Protein AF-A0A933BKJ0-F1 (afdb_monomer_lite)

Structure (mmCIF, N/CA/C/O backbone):
data_AF-A0A933BKJ0-F1
#
_entry.id   AF-A0A933BKJ0-F1
#
loop_
_atom_site.group_PDB
_atom_site.id
_atom_site.type_symbol
_atom_site.label_atom_id
_atom_site.label_alt_id
_atom_site.label_comp_id
_atom_site.label_asym_id
_atom_site.label_entity_id
_atom_site.label_seq_id
_atom_site.pdbx_PDB_ins_code
_atom_site.Cartn_x
_atom_site.Cartn_y
_atom_site.Cartn_z
_atom_site.occupancy
_atom_site.B_iso_or_equiv
_atom_site.auth_seq_id
_atom_site.auth_comp_id
_atom_site.auth_asym_id
_atom_site.auth_atom_id
_atom_site.pdbx_PDB_model_num
ATOM 1 N N . MET A 1 1 ? -38.181 7.781 -3.749 1.00 35.19 1 MET A N 1
ATOM 2 C CA . MET A 1 1 ? -38.334 6.369 -3.347 1.00 35.19 1 MET A CA 1
ATOM 3 C C . MET A 1 1 ? -37.016 5.662 -3.629 1.00 35.19 1 MET A C 1
ATOM 5 O O . MET A 1 1 ? -36.772 5.356 -4.790 1.00 35.19 1 MET A O 1
ATOM 9 N N . PRO A 1 2 ? -36.099 5.527 -2.659 1.00 40.53 2 PRO A N 1
ATOM 10 C CA . PRO A 1 2 ? -34.819 4.887 -2.924 1.00 40.53 2 PRO A CA 1
ATOM 11 C C . PRO A 1 2 ? -34.986 3.366 -2.875 1.00 40.53 2 PRO A C 1
ATOM 13 O O . PRO A 1 2 ? -35.619 2.826 -1.968 1.00 40.53 2 PRO A O 1
ATOM 16 N N . GLY A 1 3 ? -34.460 2.709 -3.906 1.00 39.09 3 GLY A N 1
ATOM 17 C CA . GLY A 1 3 ? -34.544 1.272 -4.116 1.00 39.09 3 GLY A CA 1
ATOM 18 C C . GLY A 1 3 ? -33.865 0.480 -3.003 1.00 39.09 3 GLY A C 1
ATOM 19 O O . GLY A 1 3 ? -32.760 0.790 -2.560 1.00 39.09 3 GLY A O 1
ATOM 20 N N . SER A 1 4 ? -34.557 -0.562 -2.563 1.00 38.47 4 SER A N 1
ATOM 21 C CA . SER A 1 4 ? -34.098 -1.566 -1.615 1.00 38.47 4 SER A CA 1
ATOM 22 C C . SER A 1 4 ? -32.969 -2.408 -2.220 1.00 38.47 4 SER A C 1
ATOM 24 O O . SER A 1 4 ? -33.225 -3.407 -2.888 1.00 38.47 4 SER A O 1
ATOM 26 N N . GLY A 1 5 ? -31.719 -2.013 -1.984 1.00 41.00 5 GLY A N 1
ATOM 27 C CA . GLY A 1 5 ? -30.555 -2.875 -2.193 1.00 41.00 5 GLY A CA 1
ATOM 28 C C . GLY A 1 5 ? -30.429 -3.863 -1.036 1.00 41.00 5 GLY A C 1
ATOM 29 O O . GLY A 1 5 ? -30.079 -3.493 0.085 1.00 41.00 5 GLY A O 1
ATOM 30 N N . THR A 1 6 ? -30.777 -5.122 -1.278 1.00 37.66 6 THR A N 1
ATOM 31 C CA . THR A 1 6 ? -30.563 -6.228 -0.344 1.00 37.66 6 THR A CA 1
ATOM 32 C C . THR A 1 6 ? -29.075 -6.567 -0.264 1.00 37.66 6 THR A C 1
ATOM 34 O O . THR A 1 6 ? -28.371 -6.551 -1.268 1.00 37.66 6 THR A O 1
ATOM 37 N N . PHE A 1 7 ? -28.593 -6.907 0.934 1.00 44.47 7 PHE A N 1
ATOM 38 C CA . PHE A 1 7 ? -27.343 -7.651 1.069 1.00 44.47 7 PHE A CA 1
ATOM 39 C C . PHE A 1 7 ? -27.411 -8.926 0.230 1.00 44.47 7 PHE A C 1
ATOM 41 O O . PHE A 1 7 ? -28.509 -9.476 0.098 1.00 44.47 7 PHE A O 1
ATOM 48 N N . PRO A 1 8 ? -26.266 -9.438 -0.236 1.00 44.69 8 PRO A N 1
ATOM 49 C CA . PRO A 1 8 ? -26.212 -10.797 -0.727 1.00 44.69 8 PRO A CA 1
ATOM 50 C C . PRO A 1 8 ? -26.671 -11.763 0.377 1.00 44.69 8 PRO A C 1
ATOM 52 O O . PRO A 1 8 ? -26.053 -11.846 1.439 1.00 44.69 8 PRO A O 1
ATOM 55 N N . GLU A 1 9 ? -27.787 -12.458 0.151 1.00 48.62 9 GLU A N 1
ATOM 56 C CA . GLU A 1 9 ? -28.183 -13.610 0.964 1.00 48.62 9 GLU A CA 1
ATOM 57 C C . GLU A 1 9 ? -27.183 -14.753 0.744 1.00 48.62 9 GLU A C 1
ATOM 59 O O . GLU A 1 9 ? -26.502 -14.815 -0.289 1.00 48.62 9 GLU A O 1
ATOM 64 N N . ALA A 1 10 ? -27.092 -15.667 1.716 1.00 39.44 10 ALA A N 1
ATOM 65 C CA . ALA A 1 10 ? -26.354 -16.915 1.556 1.00 39.44 10 ALA A CA 1
ATOM 66 C C . ALA A 1 10 ? -26.887 -17.650 0.309 1.00 39.44 10 ALA A C 1
ATOM 68 O O . ALA A 1 10 ? -28.024 -18.110 0.303 1.00 39.44 10 ALA A O 1
ATOM 69 N N . GLY A 1 11 ? -26.082 -17.689 -0.760 1.00 43.72 11 GLY A N 1
ATOM 70 C CA . GLY A 1 11 ? -26.501 -18.138 -2.097 1.00 43.72 11 GLY A CA 1
ATOM 71 C C . GLY A 1 11 ? -26.294 -17.113 -3.219 1.00 43.72 11 GLY A C 1
ATOM 72 O O . GLY A 1 11 ? -26.513 -17.441 -4.383 1.00 43.72 11 GLY A O 1
ATOM 73 N N . THR A 1 12 ? -25.844 -15.892 -2.910 1.00 50.69 12 THR A N 1
ATOM 74 C CA . THR A 1 12 ? -25.481 -14.917 -3.952 1.00 50.69 12 THR A CA 1
ATOM 75 C C . THR A 1 12 ? -24.294 -15.441 -4.760 1.00 50.69 12 THR A C 1
ATOM 77 O O . THR A 1 12 ? -23.308 -15.862 -4.146 1.00 50.69 12 THR A O 1
ATOM 80 N N . PRO A 1 13 ? -24.360 -15.433 -6.107 1.00 50.22 13 PRO A N 1
ATOM 81 C CA . PRO A 1 13 ? -23.267 -15.915 -6.934 1.00 50.22 13 PRO A CA 1
ATOM 82 C C . PRO A 1 13 ? -21.981 -15.186 -6.561 1.00 50.22 13 PRO A C 1
ATOM 84 O O . PRO A 1 13 ? -21.958 -13.953 -6.498 1.00 50.22 13 PRO A O 1
ATOM 87 N N . LEU A 1 14 ? -20.917 -15.954 -6.312 1.00 56.41 14 LEU A N 1
ATOM 88 C CA . LEU A 1 14 ? -19.574 -15.393 -6.252 1.00 56.41 14 LEU A CA 1
ATOM 89 C C . LEU A 1 14 ? -19.348 -14.572 -7.526 1.00 56.41 14 LEU A C 1
ATOM 91 O O . LEU A 1 14 ? -19.835 -14.965 -8.595 1.00 56.41 14 LEU A O 1
ATOM 95 N N . PRO A 1 15 ? -18.657 -13.428 -7.433 1.00 53.88 15 PRO A N 1
ATOM 96 C CA . PRO A 1 15 ? -18.401 -12.640 -8.617 1.00 53.88 15 PRO A CA 1
ATOM 97 C C . PRO A 1 15 ? -17.635 -13.493 -9.639 1.00 53.88 15 PRO A C 1
ATOM 99 O O . PRO A 1 15 ? -16.844 -14.371 -9.286 1.00 53.88 15 PRO A O 1
ATOM 102 N N . SER A 1 16 ? -17.942 -13.280 -10.920 1.00 53.38 16 SER A N 1
ATOM 103 C CA . SER A 1 16 ? -17.304 -13.990 -12.027 1.00 53.38 16 SER A CA 1
ATOM 104 C C . SER A 1 16 ? -15.777 -13.840 -11.962 1.00 53.38 16 SER A C 1
ATOM 106 O O . SER A 1 16 ? -15.304 -12.834 -11.435 1.00 53.38 16 SER A O 1
ATOM 108 N N . PRO A 1 17 ? -14.986 -14.751 -12.561 1.00 53.72 17 PRO A N 1
ATOM 109 C CA . PRO A 1 17 ? -13.516 -14.675 -12.558 1.00 53.72 17 PRO A CA 1
ATOM 110 C C . PRO A 1 17 ? -12.940 -13.318 -13.011 1.00 53.72 17 PRO A C 1
ATOM 112 O O . PRO A 1 17 ? -11.820 -12.960 -12.653 1.00 53.72 17 PRO A O 1
ATOM 115 N N . GLU A 1 18 ? -13.722 -12.559 -13.782 1.00 57.00 18 GLU A N 1
ATOM 116 C CA . GLU A 1 18 ? -13.397 -11.233 -14.315 1.00 57.00 18 GLU A CA 1
ATOM 117 C C . GLU A 1 18 ? -13.592 -10.077 -13.314 1.00 57.00 18 GLU A C 1
ATOM 119 O O . GLU A 1 18 ? -13.041 -8.998 -13.514 1.00 57.00 18 GLU A O 1
ATOM 124 N N . ARG A 1 19 ? -14.342 -10.271 -12.218 1.00 61.00 19 ARG A N 1
ATOM 125 C CA . ARG A 1 19 ? -14.619 -9.235 -11.211 1.00 61.00 19 ARG A CA 1
ATOM 126 C C . ARG A 1 19 ? -14.117 -9.694 -9.844 1.00 61.00 19 ARG A C 1
ATOM 128 O O . ARG A 1 19 ? -14.732 -10.528 -9.198 1.00 61.00 19 ARG A O 1
ATOM 135 N N . ARG A 1 20 ? -13.002 -9.131 -9.378 1.00 77.31 20 ARG A N 1
ATOM 136 C CA . ARG A 1 20 ? -12.389 -9.498 -8.082 1.00 77.31 20 ARG A CA 1
ATOM 137 C C . ARG A 1 20 ? -12.894 -8.677 -6.899 1.00 77.31 20 ARG A C 1
ATOM 139 O O . ARG A 1 20 ? -12.467 -8.909 -5.775 1.00 77.31 20 ARG A O 1
ATOM 146 N N . GLU A 1 21 ? -13.802 -7.741 -7.147 1.00 83.19 21 GLU A N 1
ATOM 147 C CA . GLU A 1 21 ? -14.261 -6.770 -6.160 1.00 83.19 21 GLU A CA 1
ATOM 148 C C . GLU A 1 21 ? -15.777 -6.871 -5.955 1.00 83.19 21 GLU A C 1
ATOM 150 O O . GLU A 1 21 ? -16.576 -6.834 -6.904 1.00 83.19 21 GLU A O 1
ATOM 155 N N . LEU A 1 22 ? -16.173 -6.977 -4.689 1.00 87.56 22 LEU A N 1
ATOM 156 C CA . LEU A 1 22 ? -17.552 -6.968 -4.233 1.00 87.56 22 LEU A CA 1
ATOM 157 C C . LEU A 1 22 ? -17.754 -5.794 -3.275 1.00 87.56 22 LEU A C 1
ATOM 159 O O . LEU A 1 22 ? -17.241 -5.787 -2.160 1.00 87.56 22 LEU A O 1
ATOM 163 N N . LEU A 1 23 ? -18.542 -4.819 -3.718 1.00 89.56 23 LEU A N 1
ATOM 164 C CA . LEU A 1 23 ? -18.951 -3.682 -2.901 1.00 89.56 23 LEU A CA 1
ATOM 165 C C . LEU A 1 23 ? -20.167 -4.106 -2.076 1.00 89.56 23 LEU A C 1
ATOM 167 O O . LEU A 1 23 ? -21.169 -4.566 -2.633 1.00 89.56 23 LEU A O 1
ATOM 171 N N . VAL A 1 24 ? -20.089 -3.966 -0.758 1.00 92.75 24 VAL A N 1
ATOM 172 C CA . VAL A 1 24 ? -21.166 -4.314 0.172 1.00 92.75 24 VAL A CA 1
ATOM 173 C C . VAL A 1 24 ? -21.488 -3.134 1.078 1.00 92.75 24 VAL A C 1
ATOM 175 O O . VAL A 1 24 ? -20.640 -2.301 1.373 1.00 92.75 24 VAL A O 1
ATOM 178 N N . ARG A 1 25 ? -22.726 -3.075 1.569 1.00 93.12 25 ARG A N 1
ATOM 179 C CA . ARG A 1 25 ? -23.146 -2.092 2.571 1.00 93.12 25 ARG A CA 1
ATOM 180 C C . ARG A 1 25 ? -23.763 -2.790 3.757 1.00 93.12 25 ARG A C 1
ATOM 182 O O . ARG A 1 25 ? -24.783 -3.455 3.606 1.00 93.12 25 ARG A O 1
ATOM 189 N N . HIS A 1 26 ? -23.206 -2.580 4.942 1.00 92.25 26 HIS A N 1
ATOM 190 C CA . HIS A 1 26 ? -23.741 -3.128 6.173 1.00 92.25 26 HIS A CA 1
ATOM 191 C C . HIS A 1 26 ? -25.095 -2.481 6.529 1.00 92.25 26 HIS A C 1
ATOM 193 O O . HIS A 1 26 ? -25.119 -1.348 6.990 1.00 92.25 26 HIS A O 1
ATOM 199 N N . LYS A 1 27 ? -26.235 -3.165 6.330 1.00 91.88 27 LYS A N 1
ATOM 200 C CA . LYS A 1 27 ? -27.588 -2.596 6.520 1.00 91.88 27 LYS A CA 1
ATOM 201 C C . LYS A 1 27 ? -27.808 -1.938 7.880 1.00 91.88 27 LYS A C 1
ATOM 203 O O . LYS A 1 27 ? -28.440 -0.892 7.909 1.00 91.88 27 LYS A O 1
ATOM 208 N N . SER A 1 28 ? -27.356 -2.533 8.988 1.00 94.00 28 SER A N 1
ATOM 209 C CA . SER A 1 28 ? -27.681 -1.991 10.317 1.00 94.00 28 SER A CA 1
ATOM 210 C C . SER A 1 28 ? -26.850 -0.760 10.683 1.00 94.0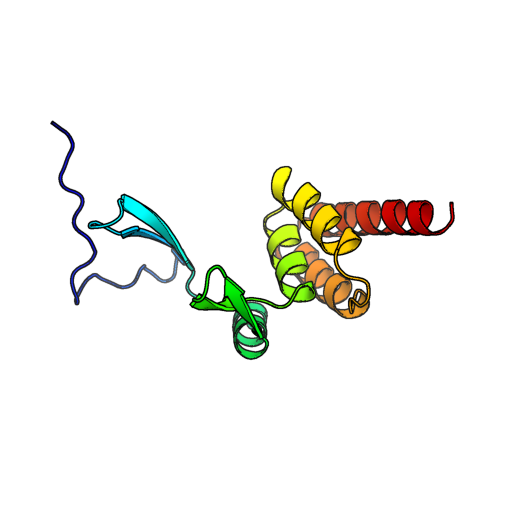0 28 SER A C 1
ATOM 212 O O . SER A 1 28 ? -27.380 0.135 11.331 1.00 94.00 28 SER A O 1
ATOM 214 N N . SER A 1 29 ? -25.584 -0.675 10.251 1.00 93.69 29 SER A N 1
ATOM 215 C CA . SER A 1 29 ? -24.740 0.509 10.500 1.00 93.69 29 SER A CA 1
ATOM 216 C C . SER A 1 29 ? -24.698 1.507 9.340 1.00 93.69 29 SER A C 1
ATOM 218 O O . SER A 1 29 ? -24.224 2.623 9.518 1.00 93.69 29 SER A O 1
ATOM 220 N N . GLY A 1 30 ? -25.146 1.117 8.147 1.00 94.06 30 GLY A N 1
ATOM 221 C CA . GLY A 1 30 ? -25.037 1.901 6.917 1.00 94.06 30 GLY A CA 1
ATOM 222 C C . GLY A 1 30 ? -23.622 2.007 6.333 1.00 94.06 30 GLY A C 1
ATOM 223 O O . GLY A 1 30 ? -23.444 2.748 5.372 1.00 94.06 30 GLY A O 1
ATOM 224 N N . ILE A 1 31 ? -22.631 1.299 6.890 1.00 93.06 31 ILE A N 1
ATOM 225 C CA . ILE A 1 31 ? -21.218 1.393 6.484 1.00 93.06 31 ILE A CA 1
ATOM 226 C C . ILE A 1 31 ? -20.983 0.636 5.174 1.00 93.06 31 ILE A C 1
ATOM 228 O O . ILE A 1 31 ? -21.343 -0.537 5.071 1.00 93.06 31 ILE A O 1
ATOM 232 N N . ASP A 1 32 ? -20.348 1.290 4.203 1.00 94.56 32 ASP A N 1
ATOM 233 C CA . ASP A 1 32 ? -19.852 0.647 2.985 1.00 94.56 32 ASP A CA 1
ATOM 234 C C . ASP A 1 32 ? -18.534 -0.087 3.253 1.00 94.56 32 ASP A C 1
ATOM 236 O O . ASP A 1 32 ? -17.687 0.389 4.012 1.00 94.56 32 ASP A O 1
ATOM 240 N N . ALA A 1 33 ? -18.365 -1.246 2.627 1.00 91.25 33 ALA A N 1
ATOM 241 C CA . ALA A 1 33 ? -17.140 -2.022 2.662 1.00 91.25 33 ALA A CA 1
ATOM 242 C C . ALA A 1 33 ? -16.870 -2.655 1.297 1.00 91.25 33 ALA A C 1
ATOM 244 O O . ALA A 1 33 ? -17.786 -3.098 0.604 1.00 91.25 33 ALA A O 1
ATOM 245 N N . ASP A 1 34 ? -15.591 -2.752 0.960 1.00 90.88 34 ASP A N 1
ATOM 246 C CA . ASP A 1 34 ? -15.127 -3.376 -0.270 1.00 90.88 34 ASP A CA 1
ATOM 247 C C . ASP A 1 34 ? -14.468 -4.708 0.080 1.00 90.88 34 ASP A C 1
AT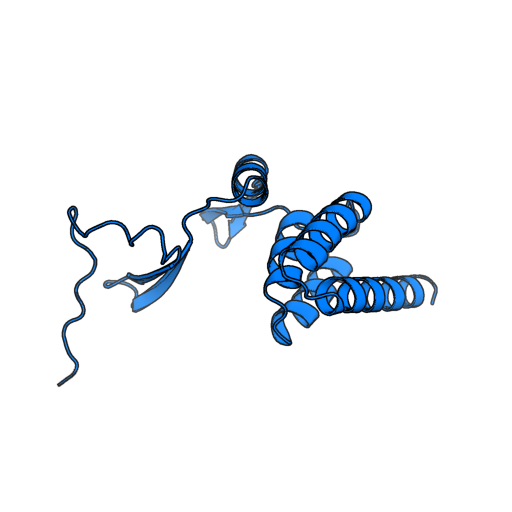OM 249 O O . ASP A 1 34 ? -13.601 -4.783 0.954 1.00 90.88 34 ASP A O 1
ATOM 253 N N . ILE A 1 35 ? -14.895 -5.775 -0.587 1.00 90.00 35 ILE A N 1
ATOM 254 C CA . ILE A 1 35 ? -14.331 -7.114 -0.439 1.00 90.00 35 ILE A CA 1
ATOM 255 C C . ILE A 1 35 ? -13.569 -7.436 -1.716 1.00 90.00 35 ILE A C 1
ATOM 257 O O . ILE A 1 35 ? -14.156 -7.511 -2.796 1.00 90.00 35 ILE A O 1
ATOM 261 N N . ILE A 1 36 ? -12.264 -7.649 -1.575 1.00 86.88 36 ILE A N 1
ATOM 262 C CA . ILE A 1 36 ? -11.378 -8.038 -2.671 1.00 86.88 36 ILE A CA 1
ATOM 263 C C . ILE A 1 36 ? -11.045 -9.520 -2.515 1.00 86.88 36 ILE A C 1
ATOM 265 O O . ILE A 1 36 ? -10.586 -9.956 -1.458 1.00 86.88 36 ILE A O 1
ATOM 269 N N . PHE A 1 37 ? -11.276 -10.298 -3.568 1.00 85.44 37 PHE A N 1
ATOM 270 C CA . PHE A 1 37 ? -10.904 -11.708 -3.622 1.00 85.44 37 PHE A CA 1
ATOM 271 C C . PHE A 1 37 ? -9.461 -11.835 -4.107 1.00 85.44 37 PHE A C 1
ATOM 273 O O . PHE A 1 37 ? -9.174 -11.633 -5.289 1.00 85.44 37 PHE A O 1
ATOM 280 N N . GLY A 1 38 ? -8.564 -12.165 -3.174 1.00 79.44 38 GLY A N 1
ATOM 281 C CA . GLY A 1 38 ? -7.148 -12.354 -3.463 1.00 79.44 38 GLY A CA 1
ATOM 282 C C . GLY A 1 38 ? -6.916 -13.504 -4.446 1.00 79.44 38 GLY A C 1
ATOM 283 O O . GLY A 1 38 ? -7.441 -14.602 -4.271 1.00 79.44 38 GLY A O 1
ATOM 284 N N . ALA A 1 39 ? -6.128 -13.246 -5.482 1.00 80.94 39 ALA A N 1
ATOM 285 C CA . ALA A 1 39 ? -5.752 -14.210 -6.515 1.00 80.94 39 ALA A CA 1
ATOM 286 C C . ALA A 1 39 ? -4.270 -14.101 -6.916 1.00 80.94 39 ALA A C 1
ATOM 288 O O . ALA A 1 39 ? -3.786 -14.884 -7.733 1.00 80.94 39 ALA A O 1
ATOM 289 N N . LEU A 1 40 ? -3.543 -13.123 -6.374 1.00 86.75 40 LEU A N 1
ATOM 290 C CA . LEU A 1 40 ? -2.114 -12.945 -6.579 1.00 86.75 40 LEU A CA 1
ATOM 291 C C . LEU A 1 40 ? -1.335 -13.563 -5.418 1.00 86.75 40 LEU A C 1
ATOM 293 O O . LEU A 1 40 ? -1.704 -13.406 -4.257 1.00 86.75 40 LEU A O 1
ATOM 297 N N . ALA A 1 41 ? -0.180 -14.165 -5.717 1.00 89.94 41 ALA A N 1
ATOM 298 C CA . ALA A 1 41 ? 0.724 -14.700 -4.693 1.00 89.94 41 ALA A CA 1
ATOM 299 C C . ALA A 1 41 ? 1.132 -13.639 -3.649 1.00 89.94 41 ALA A C 1
ATOM 301 O O . ALA A 1 41 ? 1.332 -13.950 -2.479 1.00 89.94 41 ALA A O 1
ATOM 302 N N . PHE A 1 42 ? 1.216 -12.368 -4.061 1.00 93.12 42 PHE A N 1
ATOM 303 C CA . PHE A 1 42 ? 1.441 -11.246 -3.149 1.00 93.12 42 PHE A CA 1
ATOM 304 C C . PHE A 1 42 ? 0.303 -11.071 -2.130 1.00 93.12 42 PHE A C 1
ATOM 306 O O . PHE A 1 42 ? 0.579 -10.805 -0.964 1.00 93.12 42 PHE A O 1
ATOM 313 N N . GLU A 1 43 ? -0.957 -11.210 -2.550 1.00 92.19 43 GLU A N 1
ATOM 314 C CA . GLU A 1 43 ? -2.124 -11.024 -1.678 1.00 92.19 43 GLU A CA 1
ATOM 315 C C . GLU A 1 43 ? -2.210 -12.155 -0.651 1.00 92.19 43 GLU A C 1
ATOM 317 O O . GLU A 1 43 ? -2.401 -11.892 0.534 1.00 92.19 43 GLU A O 1
ATOM 322 N N . GLU A 1 44 ? -1.975 -13.397 -1.080 1.00 92.75 44 GLU A N 1
ATOM 323 C CA . GLU A 1 44 ? -1.888 -14.553 -0.183 1.00 92.75 44 GLU A CA 1
ATOM 324 C C . GLU A 1 44 ? -0.769 -14.375 0.856 1.00 92.75 44 GLU A C 1
ATOM 326 O O . GLU A 1 44 ? -0.993 -14.540 2.057 1.00 92.75 44 GLU A O 1
ATOM 331 N N . GLU A 1 45 ? 0.424 -13.955 0.420 1.00 94.38 45 GLU A N 1
ATOM 332 C CA . GLU A 1 45 ? 1.540 -13.688 1.330 1.00 94.38 45 GLU A CA 1
ATOM 333 C C . GLU A 1 45 ? 1.236 -12.521 2.285 1.00 94.38 45 GLU A C 1
ATOM 335 O O . GLU A 1 45 ? 1.585 -12.581 3.465 1.00 94.38 45 GLU A O 1
ATOM 340 N N . SER A 1 46 ? 0.580 -11.462 1.801 1.00 94.81 46 SER A N 1
ATOM 341 C CA . SER A 1 46 ? 0.202 -10.304 2.616 1.00 94.81 46 SER A CA 1
ATOM 342 C C . SER A 1 46 ? -0.809 -10.680 3.699 1.00 94.81 46 SER A C 1
ATOM 344 O O . SER A 1 46 ? -0.643 -10.262 4.845 1.00 94.81 46 SER A O 1
ATOM 346 N N . ILE A 1 47 ? -1.794 -11.525 3.376 1.00 94.12 47 ILE A N 1
ATOM 347 C CA . ILE A 1 47 ? -2.744 -12.083 4.347 1.00 94.12 47 ILE A CA 1
ATOM 348 C C . ILE A 1 47 ? -2.005 -12.953 5.370 1.00 94.12 47 ILE A C 1
ATOM 350 O O . ILE A 1 47 ? -2.208 -12.791 6.572 1.00 94.12 47 ILE A O 1
ATOM 354 N N . GLY A 1 48 ? -1.102 -13.831 4.920 1.00 94.94 48 GLY A N 1
ATOM 355 C CA . GLY A 1 48 ? -0.315 -14.695 5.807 1.00 94.94 48 GLY A CA 1
ATOM 356 C C . GLY A 1 48 ? 0.644 -13.936 6.734 1.00 94.94 48 GLY A C 1
ATOM 357 O O . GLY A 1 48 ? 1.002 -14.436 7.799 1.00 94.94 48 GLY A O 1
ATOM 358 N N . ARG A 1 49 ? 1.051 -12.722 6.349 1.00 95.44 49 ARG A N 1
ATOM 359 C CA . ARG A 1 49 ? 1.913 -11.826 7.138 1.00 95.44 49 ARG A CA 1
ATOM 360 C C . ARG A 1 49 ? 1.145 -10.741 7.891 1.00 95.44 49 ARG A C 1
ATOM 362 O O . ARG A 1 49 ? 1.788 -9.909 8.535 1.00 95.44 49 ARG A O 1
ATOM 369 N N . ALA A 1 50 ? -0.184 -10.721 7.802 1.00 95.94 50 ALA A N 1
ATOM 370 C CA . ALA A 1 50 ? -0.994 -9.729 8.488 1.00 95.94 50 ALA A CA 1
ATOM 371 C C . ALA A 1 50 ? -0.713 -9.759 9.997 1.00 95.94 50 ALA A C 1
ATOM 373 O O . ALA A 1 50 ? -0.502 -10.816 10.595 1.00 95.94 50 ALA A O 1
ATOM 374 N N . MET A 1 51 ? -0.666 -8.575 10.602 1.00 94.38 51 MET A N 1
ATOM 375 C CA . MET A 1 51 ? -0.412 -8.412 12.026 1.00 94.38 51 MET A CA 1
ATOM 376 C C . MET A 1 51 ? -1.681 -7.947 12.744 1.00 94.38 51 MET A C 1
ATOM 378 O O . MET A 1 51 ? -2.437 -7.142 12.189 1.00 94.38 51 MET A O 1
ATOM 382 N N . PRO A 1 52 ? -1.916 -8.395 13.988 1.00 95.44 52 PRO A N 1
ATOM 383 C CA . PRO A 1 52 ? -3.029 -7.898 14.776 1.00 95.44 52 PRO A CA 1
ATOM 384 C C . PRO A 1 52 ? -2.792 -6.433 15.165 1.00 95.44 52 PRO A C 1
ATOM 386 O O . PRO A 1 52 ? -1.749 -6.090 15.720 1.00 95.44 52 PRO A O 1
ATOM 389 N N . LEU A 1 53 ? -3.790 -5.588 14.928 1.00 94.00 53 LEU A N 1
ATOM 390 C CA . LEU A 1 53 ? -3.837 -4.192 15.343 1.00 94.00 53 LEU A CA 1
ATOM 391 C C . LEU A 1 53 ? -5.100 -3.958 16.176 1.00 94.00 53 LEU A C 1
ATOM 393 O O . LEU A 1 53 ? -6.191 -4.361 15.775 1.00 94.00 53 LEU A O 1
ATOM 397 N N . ASP A 1 54 ? -4.953 -3.320 17.337 1.00 94.88 54 ASP A N 1
ATOM 398 C CA . ASP A 1 54 ? -6.097 -2.888 18.140 1.00 94.88 54 ASP A CA 1
ATOM 399 C C . ASP A 1 54 ? -6.587 -1.528 17.641 1.00 94.88 54 ASP A C 1
ATOM 401 O O . ASP A 1 54 ? -5.834 -0.552 17.607 1.00 94.88 54 ASP A O 1
ATOM 405 N N . VAL A 1 55 ? -7.851 -1.480 17.234 1.00 91.88 55 VAL A N 1
ATOM 406 C CA . VAL A 1 55 ? -8.524 -0.264 16.795 1.00 91.88 55 VAL A CA 1
ATOM 407 C C . VAL A 1 55 ? -9.798 -0.120 17.611 1.00 91.88 55 VAL A C 1
ATOM 409 O O . VAL A 1 55 ? -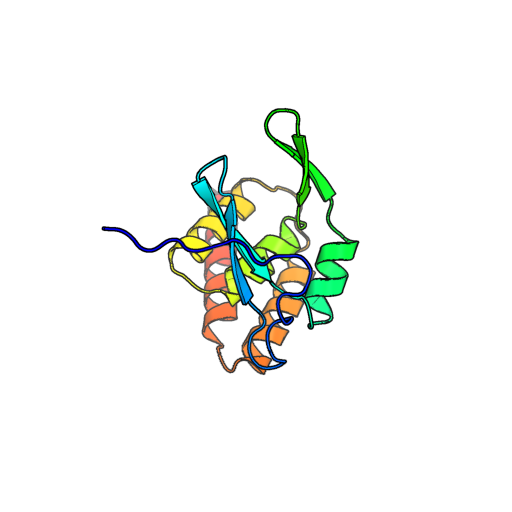10.786 -0.815 17.379 1.00 91.88 55 VAL A O 1
ATOM 412 N N . GLY A 1 56 ? -9.772 0.778 18.597 1.00 90.94 56 GLY A N 1
ATOM 413 C CA . GLY A 1 56 ? -10.935 1.051 19.443 1.00 90.94 56 GLY A CA 1
ATOM 414 C C . GLY A 1 56 ? -11.417 -0.169 20.238 1.00 90.94 56 GLY A C 1
ATOM 415 O O . GLY A 1 56 ? -12.622 -0.329 20.417 1.00 90.94 56 GLY A O 1
ATOM 416 N N . GLY A 1 57 ? -10.505 -1.041 20.681 1.00 93.25 57 GLY A N 1
ATOM 417 C CA . GLY A 1 57 ? -10.820 -2.265 21.423 1.00 93.25 57 GLY A CA 1
ATOM 418 C C . GLY A 1 57 ? -11.178 -3.466 20.543 1.00 93.25 57 GLY A C 1
ATOM 419 O O . GLY A 1 57 ? -11.505 -4.532 21.066 1.00 93.25 57 GLY A O 1
ATOM 420 N N . ILE A 1 58 ? -11.121 -3.320 19.215 1.00 94.25 58 ILE A N 1
ATOM 421 C CA . ILE A 1 58 ? -11.323 -4.408 18.255 1.00 94.25 58 ILE A CA 1
ATOM 422 C C . ILE A 1 58 ? -9.965 -4.811 17.688 1.00 94.25 58 ILE A C 1
ATOM 424 O O . ILE A 1 58 ? -9.251 -3.983 17.125 1.00 94.25 58 ILE A O 1
ATOM 428 N N . ARG A 1 59 ? -9.616 -6.098 17.788 1.00 94.81 59 ARG A N 1
ATOM 429 C CA . ARG A 1 59 ? -8.416 -6.635 17.133 1.00 94.81 59 ARG A CA 1
ATOM 430 C C . ARG A 1 59 ? -8.715 -6.979 15.682 1.00 94.81 59 ARG A C 1
ATOM 432 O O . ARG A 1 59 ? -9.504 -7.883 15.413 1.00 94.81 59 ARG A O 1
ATOM 439 N N . LEU A 1 60 ? -8.040 -6.297 14.768 1.00 94.81 60 LEU A N 1
ATOM 440 C CA . LEU A 1 60 ? -8.133 -6.509 13.329 1.00 94.81 60 LEU A CA 1
ATOM 441 C C . LEU A 1 60 ? -6.817 -7.068 12.796 1.00 94.81 60 LEU A C 1
ATOM 443 O O . LEU A 1 60 ? -5.748 -6.686 13.259 1.00 94.81 60 LEU A O 1
ATOM 447 N N . GLN A 1 61 ? -6.889 -7.967 11.817 1.00 95.62 61 GLN A N 1
ATOM 448 C CA . GLN A 1 61 ? -5.707 -8.377 11.062 1.00 95.62 61 GLN A CA 1
ATOM 449 C C . GLN A 1 61 ? -5.451 -7.330 9.982 1.00 95.62 61 GLN A C 1
ATOM 451 O O . GLN A 1 61 ? -6.276 -7.146 9.087 1.00 95.62 61 GLN A O 1
ATOM 456 N N . CYS A 1 62 ? -4.330 -6.624 10.087 1.00 94.88 62 CYS A N 1
ATOM 457 C CA . CYS A 1 62 ? -3.952 -5.563 9.164 1.00 94.88 62 CYS A CA 1
ATOM 458 C C . CYS A 1 62 ? -2.693 -5.951 8.379 1.00 94.88 62 CYS A C 1
ATOM 460 O O . CYS A 1 62 ? -1.810 -6.616 8.928 1.00 94.88 62 CYS A O 1
ATOM 462 N N . PRO A 1 63 ? -2.575 -5.531 7.107 1.00 95.19 63 PRO A N 1
ATOM 463 C CA . PRO A 1 63 ? -1.370 -5.774 6.323 1.00 95.19 63 PRO A CA 1
ATOM 464 C C . PRO A 1 63 ? -0.151 -5.138 6.992 1.00 95.19 63 PRO A C 1
ATOM 466 O O . PRO A 1 63 ? -0.260 -4.144 7.717 1.00 95.19 63 PRO A O 1
ATOM 469 N N . THR A 1 64 ? 1.033 -5.694 6.724 1.00 95.75 64 THR A N 1
ATOM 470 C CA . THR A 1 64 ? 2.265 -5.067 7.209 1.00 95.75 64 THR A CA 1
ATOM 471 C C . THR A 1 64 ? 2.456 -3.678 6.606 1.00 95.75 64 THR A C 1
ATOM 473 O O . THR A 1 64 ? 2.011 -3.461 5.480 1.00 95.75 64 THR A O 1
ATOM 476 N N . PRO A 1 65 ? 3.119 -2.730 7.299 1.00 95.81 65 PRO A N 1
ATOM 477 C CA . PRO A 1 65 ? 3.419 -1.422 6.725 1.00 95.81 65 PRO A CA 1
ATOM 478 C C . PRO A 1 65 ? 4.089 -1.515 5.348 1.00 95.81 65 PRO A C 1
ATOM 480 O O . PRO A 1 65 ? 3.740 -0.760 4.447 1.00 95.81 65 PRO A O 1
ATOM 483 N N . GLU A 1 66 ? 4.995 -2.478 5.147 1.00 96.75 66 GLU A N 1
ATOM 484 C CA . GLU A 1 66 ? 5.606 -2.738 3.844 1.00 96.75 66 GLU A CA 1
ATOM 485 C C . GLU A 1 66 ? 4.589 -3.163 2.787 1.00 96.75 66 GLU A C 1
ATOM 487 O O . GLU A 1 66 ? 4.602 -2.621 1.683 1.00 96.75 66 GLU A O 1
ATOM 492 N N . ASP A 1 67 ? 3.719 -4.125 3.098 1.00 96.50 67 ASP A N 1
ATOM 493 C CA . ASP A 1 67 ? 2.736 -4.607 2.125 1.00 96.50 67 ASP A CA 1
ATOM 494 C C . ASP A 1 67 ? 1.673 -3.536 1.848 1.00 96.50 67 ASP A C 1
ATOM 496 O O . ASP A 1 67 ? 1.270 -3.361 0.701 1.00 96.50 67 ASP A O 1
ATOM 500 N N . LEU A 1 68 ? 1.297 -2.742 2.855 1.00 96.12 68 LEU A N 1
ATOM 501 C CA . LEU A 1 68 ? 0.392 -1.608 2.693 1.00 96.12 68 LEU A CA 1
ATOM 502 C C . LEU A 1 68 ? 0.985 -0.542 1.759 1.00 96.12 68 LEU A C 1
ATOM 504 O O . LEU A 1 68 ? 0.265 -0.009 0.918 1.00 96.12 68 LEU A O 1
ATOM 508 N N . ILE A 1 69 ? 2.293 -0.267 1.846 1.00 97.19 69 ILE A N 1
ATOM 509 C CA . ILE A 1 69 ? 2.981 0.610 0.884 1.00 97.19 69 ILE A CA 1
ATOM 510 C C . ILE A 1 69 ? 2.903 0.025 -0.531 1.00 97.19 69 ILE A C 1
ATOM 512 O O . ILE A 1 69 ? 2.619 0.765 -1.468 1.00 97.19 69 ILE A O 1
ATOM 516 N N . VAL A 1 70 ? 3.125 -1.284 -0.703 1.00 97.06 70 VAL A N 1
ATOM 517 C CA . VAL A 1 70 ? 3.023 -1.941 -2.021 1.00 97.06 70 VAL A CA 1
ATOM 518 C C . VAL A 1 70 ? 1.606 -1.805 -2.584 1.00 97.06 70 VAL A C 1
ATOM 520 O O . VAL A 1 70 ? 1.454 -1.371 -3.723 1.00 97.06 70 VAL A O 1
ATOM 523 N N . MET A 1 71 ? 0.574 -2.100 -1.786 1.00 95.50 71 MET A N 1
ATOM 524 C CA . MET A 1 71 ? -0.832 -1.969 -2.194 1.00 95.50 71 MET A CA 1
ATOM 525 C C . MET A 1 71 ? -1.166 -0.535 -2.626 1.00 95.50 71 MET A C 1
ATOM 527 O O . MET A 1 71 ? -1.790 -0.327 -3.665 1.00 95.50 71 MET A O 1
ATOM 531 N N . LYS A 1 72 ? -0.708 0.462 -1.861 1.00 96.62 72 LYS A N 1
ATOM 532 C CA . LYS A 1 72 ? -0.911 1.884 -2.172 1.00 96.62 72 LYS A CA 1
ATOM 533 C C . LYS A 1 72 ? -0.162 2.331 -3.421 1.00 96.62 72 LYS A C 1
ATOM 535 O O . LYS A 1 72 ? -0.717 3.078 -4.221 1.00 96.62 72 LYS A O 1
ATOM 540 N N . ALA A 1 73 ? 1.068 1.856 -3.607 1.00 96.75 73 ALA A N 1
ATOM 541 C CA . ALA A 1 73 ? 1.861 2.180 -4.786 1.00 96.75 73 ALA A CA 1
ATOM 542 C C . ALA A 1 73 ? 1.168 1.663 -6.050 1.00 96.75 73 ALA A C 1
ATOM 544 O O . ALA A 1 73 ? 1.018 2.416 -7.004 1.00 96.75 73 ALA A O 1
ATOM 545 N N . VAL A 1 74 ? 0.677 0.419 -6.023 1.00 94.44 74 VAL A N 1
ATOM 546 C CA . VAL A 1 74 ? -0.038 -0.193 -7.153 1.00 94.44 74 VAL A CA 1
ATOM 547 C C . VAL A 1 74 ? -1.366 0.509 -7.448 1.00 94.44 74 VAL A C 1
ATOM 549 O O . VAL A 1 74 ? -1.698 0.692 -8.614 1.00 94.44 74 VAL A O 1
ATOM 552 N N . ALA A 1 75 ? -2.107 0.948 -6.423 1.00 93.31 75 ALA A N 1
ATOM 553 C CA . ALA A 1 75 ? -3.338 1.721 -6.617 1.00 93.31 75 ALA A CA 1
ATOM 554 C C . ALA A 1 75 ? -3.089 3.102 -7.255 1.00 93.31 75 ALA A C 1
ATOM 556 O O . ALA A 1 75 ? -3.962 3.621 -7.948 1.00 93.31 75 ALA A O 1
ATOM 557 N N . HIS A 1 76 ? -1.918 3.698 -6.999 1.00 94.25 76 HIS A N 1
ATOM 558 C CA . HIS A 1 76 ? -1.374 4.887 -7.673 1.00 94.25 76 HIS A CA 1
ATOM 559 C C . HIS A 1 76 ? -2.293 6.127 -7.720 1.00 94.25 76 HIS A C 1
ATOM 561 O O . HIS A 1 76 ? -2.161 7.002 -8.570 1.00 94.25 76 HIS A O 1
ATOM 567 N N . ARG A 1 77 ? -3.228 6.277 -6.774 1.00 93.50 77 ARG A N 1
ATOM 568 C CA . ARG A 1 77 ? -4.036 7.506 -6.669 1.00 93.50 77 ARG A CA 1
ATOM 569 C C . ARG A 1 77 ? -3.236 8.600 -5.950 1.00 93.50 77 ARG A C 1
ATOM 571 O O . ARG A 1 77 ? -2.471 8.283 -5.038 1.00 93.50 77 ARG A O 1
ATOM 578 N N . PRO A 1 78 ? -3.478 9.898 -6.224 1.00 91.31 78 PRO A N 1
ATOM 579 C CA . PRO A 1 78 ? -2.780 10.994 -5.541 1.00 91.31 78 PRO A CA 1
ATOM 580 C C . PRO A 1 78 ? -2.821 10.905 -4.008 1.00 91.31 78 PRO A C 1
ATOM 582 O O . PRO A 1 78 ? -1.839 11.207 -3.334 1.00 91.31 78 PRO A O 1
ATOM 585 N N . ARG A 1 79 ? -3.947 10.441 -3.450 1.00 93.50 79 ARG A N 1
ATOM 586 C CA . ARG A 1 79 ? -4.092 10.221 -2.006 1.00 93.50 79 ARG A CA 1
ATOM 587 C C . ARG A 1 79 ? -3.254 9.046 -1.495 1.00 93.50 79 ARG A C 1
ATOM 589 O O . ARG A 1 79 ? -2.695 9.143 -0.411 1.00 93.50 79 ARG A O 1
ATOM 596 N N . ASP A 1 80 ? -3.130 7.969 -2.269 1.00 95.56 80 ASP A N 1
ATOM 597 C CA . ASP A 1 80 ? -2.319 6.812 -1.880 1.00 95.56 80 ASP A CA 1
ATOM 598 C C . ASP A 1 80 ? -0.826 7.163 -1.820 1.00 95.56 80 ASP A C 1
ATOM 600 O O . ASP A 1 80 ? -0.132 6.690 -0.924 1.00 95.56 80 ASP A O 1
ATOM 604 N N . LEU A 1 81 ? -0.343 8.056 -2.692 1.00 94.25 81 LEU A N 1
ATOM 605 C CA . LEU A 1 81 ? 1.028 8.578 -2.618 1.00 94.25 81 LEU A CA 1
ATOM 606 C C . LEU A 1 81 ? 1.279 9.368 -1.321 1.00 94.25 81 LEU A C 1
ATOM 608 O O . LEU A 1 81 ? 2.300 9.165 -0.665 1.00 94.25 81 LEU A O 1
ATOM 612 N N . ALA A 1 82 ? 0.334 10.221 -0.914 1.00 94.25 82 ALA A N 1
ATOM 613 C CA . ALA A 1 82 ? 0.418 10.957 0.352 1.00 94.25 82 ALA A CA 1
ATOM 614 C C . ALA A 1 82 ? 0.354 10.023 1.578 1.00 94.25 82 ALA A C 1
ATOM 616 O O . ALA A 1 82 ? 1.045 10.230 2.580 1.00 94.25 82 ALA A O 1
ATOM 617 N N . ASP A 1 83 ? -0.442 8.957 1.491 1.00 95.62 83 ASP A N 1
ATOM 618 C CA . ASP A 1 83 ? -0.512 7.942 2.538 1.00 95.62 83 ASP A CA 1
ATOM 619 C C . ASP A 1 83 ? 0.805 7.149 2.648 1.00 95.62 83 ASP A C 1
ATOM 621 O O . ASP A 1 83 ? 1.232 6.842 3.760 1.00 95.62 83 ASP A O 1
ATOM 625 N N . ILE A 1 84 ? 1.491 6.852 1.533 1.00 96.06 84 ILE A N 1
ATOM 626 C CA . ILE A 1 84 ? 2.828 6.226 1.555 1.00 96.06 84 ILE A CA 1
ATOM 627 C C . ILE A 1 84 ? 3.822 7.114 2.302 1.00 96.06 84 ILE A C 1
ATOM 629 O O . ILE A 1 84 ? 4.548 6.615 3.160 1.00 96.06 84 ILE A O 1
ATOM 633 N N . GLU A 1 85 ? 3.846 8.419 2.015 1.00 94.19 85 GLU A N 1
ATOM 634 C CA . GLU A 1 85 ? 4.698 9.372 2.740 1.00 94.19 85 GLU A CA 1
ATOM 635 C C . GLU A 1 85 ? 4.416 9.341 4.246 1.00 94.19 85 GLU A C 1
ATOM 637 O O . GLU A 1 85 ? 5.342 9.243 5.050 1.00 94.19 85 GLU A O 1
ATOM 642 N N . SER A 1 86 ? 3.137 9.320 4.624 1.00 94.25 86 SER A N 1
ATOM 643 C CA . SER A 1 86 ? 2.716 9.267 6.027 1.00 94.25 86 SER A CA 1
ATOM 644 C C . SER A 1 86 ? 3.151 7.970 6.724 1.00 94.25 86 SER A C 1
ATOM 646 O O . SER A 1 86 ? 3.600 8.004 7.870 1.00 94.25 86 SER A O 1
ATOM 648 N N . ILE A 1 87 ? 3.069 6.821 6.041 1.00 94.69 87 ILE A N 1
ATOM 649 C CA . ILE A 1 87 ? 3.539 5.532 6.579 1.00 94.69 87 ILE A CA 1
ATOM 650 C C . ILE A 1 87 ? 5.064 5.543 6.758 1.00 94.69 87 ILE A C 1
ATOM 652 O O . ILE A 1 87 ? 5.566 5.057 7.772 1.00 94.69 87 ILE A O 1
ATOM 656 N N . LEU A 1 88 ? 5.801 6.096 5.791 1.00 93.31 88 LEU A N 1
ATOM 657 C CA . LEU A 1 88 ? 7.260 6.212 5.845 1.00 93.31 88 LEU A CA 1
ATOM 658 C C . LEU A 1 88 ? 7.732 7.130 6.982 1.00 93.31 88 LEU A C 1
ATOM 660 O O . LEU A 1 88 ? 8.733 6.818 7.622 1.00 93.31 88 LEU A O 1
ATOM 664 N N . ASP A 1 89 ? 7.019 8.227 7.246 1.00 92.31 89 ASP A N 1
ATOM 665 C CA . ASP A 1 89 ? 7.299 9.120 8.378 1.00 92.31 89 ASP A CA 1
ATOM 666 C C . ASP A 1 89 ? 6.993 8.435 9.729 1.00 92.31 89 ASP A C 1
ATOM 668 O O . ASP A 1 89 ? 7.702 8.653 10.712 1.00 92.31 89 ASP A O 1
ATOM 672 N N . ALA A 1 90 ? 5.956 7.590 9.792 1.00 90.75 90 ALA A N 1
ATOM 673 C CA . ALA A 1 90 ? 5.526 6.931 11.027 1.00 90.75 90 ALA A CA 1
ATOM 674 C C . ALA A 1 90 ? 6.339 5.674 1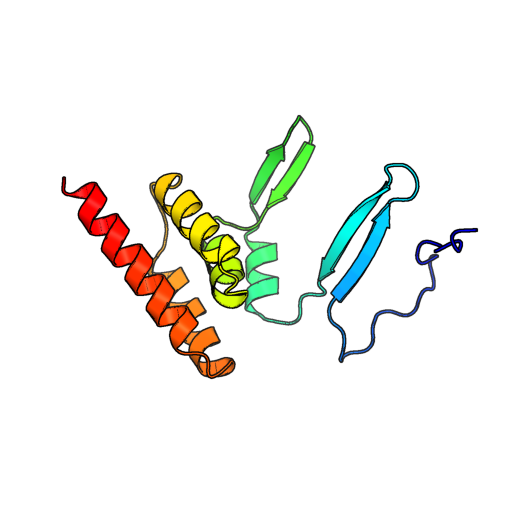1.394 1.00 90.75 90 ALA A C 1
ATOM 676 O O . ALA A 1 90 ? 6.421 5.325 12.574 1.00 90.75 90 ALA A O 1
ATOM 677 N N . GLN A 1 91 ? 6.921 4.971 10.414 1.00 88.50 91 GLN A N 1
ATOM 678 C CA . GLN A 1 91 ? 7.613 3.701 10.643 1.00 88.50 91 GLN A CA 1
ATOM 679 C C . GLN A 1 91 ? 9.133 3.812 10.464 1.00 88.50 91 GLN A C 1
ATOM 681 O O . GLN A 1 91 ? 9.651 3.975 9.363 1.00 88.50 91 GLN A O 1
ATOM 686 N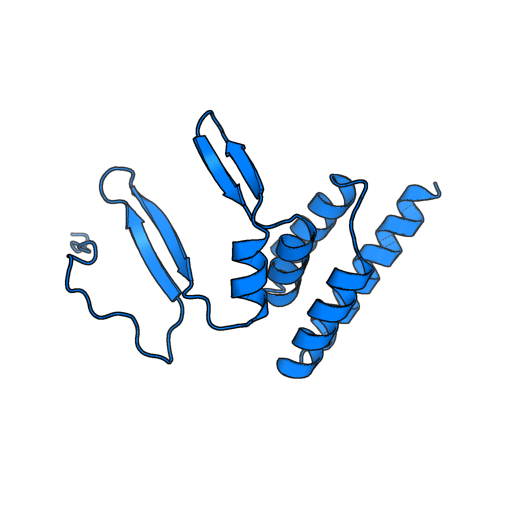 N . LEU A 1 92 ? 9.868 3.597 11.558 1.00 77.06 92 LEU A N 1
ATOM 687 C CA . LEU A 1 92 ? 11.332 3.715 11.601 1.00 77.06 92 LEU A CA 1
ATOM 688 C C . LEU A 1 92 ? 12.070 2.514 10.996 1.00 77.06 92 LEU A C 1
ATOM 690 O O . LEU A 1 92 ? 13.240 2.626 10.626 1.00 77.06 92 LEU A O 1
ATOM 694 N N . LYS A 1 93 ? 11.427 1.343 10.934 1.00 87.50 93 LYS A N 1
ATOM 695 C CA . LYS A 1 93 ? 12.041 0.101 10.448 1.00 87.50 93 LYS A CA 1
ATOM 696 C C . LYS A 1 93 ? 11.160 -0.532 9.381 1.00 87.50 93 LYS A C 1
ATOM 698 O O . LYS A 1 93 ? 10.210 -1.233 9.706 1.00 87.50 93 LYS A O 1
ATOM 703 N N . LEU A 1 94 ? 11.508 -0.284 8.121 1.00 92.94 94 LEU A N 1
ATOM 704 C CA . LEU A 1 94 ? 10.856 -0.877 6.955 1.00 92.94 94 LEU A CA 1
ATOM 705 C C . LEU A 1 94 ? 11.858 -1.656 6.111 1.00 92.94 94 LEU A C 1
ATOM 707 O O . LEU A 1 94 ? 12.954 -1.168 5.814 1.00 92.94 94 LEU A O 1
ATOM 711 N N . ASN A 1 95 ? 11.456 -2.827 5.625 1.00 94.75 95 ASN A N 1
ATOM 712 C CA . ASN A 1 95 ? 12.212 -3.541 4.600 1.00 94.75 95 ASN A CA 1
ATOM 713 C C . ASN A 1 95 ? 11.948 -2.951 3.203 1.00 94.75 95 ASN A C 1
ATOM 715 O O . ASN A 1 95 ? 11.276 -3.544 2.355 1.00 94.75 95 ASN A O 1
ATOM 719 N N . LEU A 1 96 ? 12.524 -1.777 2.938 1.00 95.19 96 LEU A N 1
ATOM 720 C CA . LEU A 1 96 ? 12.362 -1.084 1.657 1.00 95.19 96 LEU A CA 1
ATOM 721 C C . LEU A 1 96 ? 12.942 -1.862 0.467 1.00 95.19 96 LEU A C 1
ATOM 723 O O . LEU A 1 96 ? 12.521 -1.650 -0.667 1.00 95.19 96 LEU A O 1
ATOM 727 N N . THR A 1 97 ? 13.890 -2.773 0.697 1.00 96.44 97 THR A N 1
ATOM 728 C CA . THR A 1 97 ? 14.412 -3.661 -0.352 1.00 96.44 97 THR A CA 1
ATOM 729 C C . THR A 1 97 ? 13.314 -4.589 -0.871 1.00 96.44 97 THR A C 1
ATOM 731 O O . THR A 1 97 ? 13.175 -4.762 -2.082 1.00 96.44 97 THR A O 1
ATOM 734 N N . ARG A 1 98 ? 12.494 -5.151 0.028 1.00 95.31 98 ARG A N 1
ATOM 735 C CA . ARG A 1 98 ? 11.332 -5.965 -0.350 1.00 95.31 98 ARG A CA 1
ATOM 736 C C . ARG A 1 98 ? 10.287 -5.131 -1.086 1.00 95.31 98 ARG A C 1
ATOM 738 O O . ARG A 1 98 ? 9.841 -5.559 -2.148 1.00 95.31 98 ARG A O 1
ATOM 745 N N . VAL A 1 99 ? 9.934 -3.960 -0.548 1.00 97.06 99 VAL A N 1
ATOM 746 C CA . VAL A 1 99 ? 8.940 -3.060 -1.158 1.00 97.06 99 VAL A CA 1
ATOM 747 C C . VAL A 1 99 ? 9.334 -2.739 -2.600 1.00 97.06 99 VAL A C 1
ATOM 749 O O . VAL A 1 99 ? 8.560 -2.998 -3.516 1.00 97.06 99 VAL A O 1
ATOM 752 N N . ARG A 1 100 ? 10.576 -2.291 -2.826 1.00 97.62 100 ARG A N 1
ATOM 753 C CA . ARG A 1 100 ? 11.097 -2.003 -4.172 1.00 97.62 100 ARG A CA 1
ATOM 754 C C . ARG A 1 100 ? 11.006 -3.195 -5.113 1.00 97.62 100 ARG A C 1
ATOM 756 O O . ARG A 1 100 ? 10.610 -3.034 -6.262 1.00 97.62 100 ARG A O 1
ATOM 763 N N . ARG A 1 101 ? 11.376 -4.392 -4.643 1.00 97.81 101 ARG A N 1
ATOM 764 C CA . ARG A 1 101 ? 11.332 -5.612 -5.460 1.00 97.81 101 ARG A CA 1
ATOM 765 C C . ARG A 1 101 ? 9.910 -5.916 -5.933 1.00 97.81 101 ARG A C 1
ATOM 767 O O . ARG A 1 101 ? 9.728 -6.213 -7.108 1.00 97.81 101 ARG A O 1
ATOM 774 N N . LEU A 1 102 ? 8.930 -5.838 -5.034 1.00 97.06 102 LEU A N 1
ATOM 775 C CA . LEU A 1 102 ? 7.528 -6.103 -5.363 1.00 97.06 102 LEU A CA 1
ATOM 776 C C . LEU A 1 102 ? 6.959 -5.027 -6.284 1.00 97.06 102 LEU A C 1
ATOM 778 O O . LEU A 1 102 ? 6.409 -5.357 -7.329 1.00 97.06 102 LEU A O 1
ATOM 782 N N . VAL A 1 103 ? 7.160 -3.752 -5.946 1.00 97.44 103 VAL A N 1
ATOM 783 C CA . VAL A 1 103 ? 6.658 -2.626 -6.744 1.00 97.44 103 VAL A CA 1
ATOM 784 C C . VAL A 1 103 ? 7.257 -2.626 -8.148 1.00 97.44 103 VAL A C 1
ATOM 786 O O . VAL A 1 103 ? 6.535 -2.405 -9.111 1.00 97.44 103 VAL A O 1
ATOM 789 N N . ARG A 1 104 ? 8.541 -2.971 -8.300 1.00 97.75 104 ARG A N 1
ATOM 790 C CA . ARG A 1 104 ? 9.153 -3.176 -9.620 1.00 97.75 104 ARG A CA 1
ATOM 791 C C . ARG A 1 104 ? 8.513 -4.332 -10.391 1.00 97.75 104 ARG A C 1
ATOM 793 O O . ARG A 1 104 ? 8.337 -4.228 -11.598 1.00 97.75 104 ARG A O 1
ATOM 800 N N . GLY A 1 105 ? 8.182 -5.433 -9.716 1.00 96.75 105 GLY A N 1
ATOM 801 C CA . GLY A 1 105 ? 7.457 -6.545 -10.336 1.00 96.75 105 GLY A CA 1
ATOM 802 C C . GLY A 1 105 ? 6.101 -6.098 -10.885 1.00 96.75 105 GLY A C 1
ATOM 803 O O . GLY A 1 105 ? 5.788 -6.375 -12.040 1.00 96.75 105 GLY A O 1
ATOM 804 N N . PHE A 1 106 ? 5.347 -5.334 -10.091 1.00 96.00 106 PHE A N 1
ATOM 805 C CA . PHE A 1 106 ? 4.071 -4.759 -10.514 1.00 96.00 106 PHE A CA 1
ATOM 806 C C . PHE A 1 106 ? 4.218 -3.716 -11.622 1.00 96.00 106 PHE A C 1
ATOM 808 O O . PHE A 1 106 ? 3.447 -3.757 -12.570 1.00 96.00 106 PHE A O 1
ATOM 815 N N . SER A 1 107 ? 5.220 -2.833 -11.564 1.00 96.75 107 SER A N 1
ATOM 816 C CA . SER A 1 107 ? 5.427 -1.816 -12.605 1.00 96.75 107 SER A CA 1
ATOM 817 C C . SER A 1 107 ? 5.691 -2.450 -13.972 1.00 96.75 107 SER A C 1
ATOM 819 O O . SER A 1 107 ? 5.266 -1.918 -14.988 1.00 96.75 107 SER A O 1
ATOM 821 N N . ILE A 1 108 ? 6.396 -3.587 -14.000 1.00 96.94 108 ILE A N 1
ATOM 822 C CA . ILE A 1 108 ? 6.639 -4.354 -15.226 1.00 96.94 108 ILE A CA 1
ATOM 823 C C . ILE A 1 108 ? 5.353 -5.054 -15.671 1.00 96.94 108 ILE A C 1
ATOM 825 O O . ILE A 1 108 ? 4.978 -4.937 -16.830 1.00 96.94 108 ILE A O 1
ATOM 829 N N . ALA A 1 109 ? 4.675 -5.764 -14.765 1.00 93.94 109 ALA A N 1
ATOM 830 C CA . ALA A 1 109 ? 3.483 -6.546 -15.098 1.00 93.94 109 ALA A CA 1
ATOM 831 C C . ALA A 1 109 ? 2.286 -5.689 -15.545 1.00 93.94 109 ALA A C 1
ATOM 833 O O . ALA A 1 109 ? 1.476 -6.152 -16.340 1.00 93.94 109 ALA A O 1
ATOM 834 N N . LEU A 1 110 ? 2.174 -4.465 -15.024 1.00 93.12 110 LEU A N 1
ATOM 835 C CA . LEU A 1 110 ? 1.123 -3.504 -15.367 1.00 93.12 110 LEU A CA 1
ATOM 836 C C . LEU A 1 110 ? 1.545 -2.530 -16.475 1.00 93.12 110 LEU A C 1
ATOM 838 O O . LEU A 1 110 ? 0.737 -1.700 -16.870 1.00 93.12 110 LEU A O 1
ATOM 842 N N . GLU A 1 111 ? 2.796 -2.600 -16.945 1.00 96.62 111 GLU A N 1
ATOM 843 C CA . GLU A 1 111 ? 3.381 -1.653 -17.909 1.00 96.62 111 GLU A CA 1
ATOM 844 C C . GLU A 1 111 ? 3.299 -0.177 -17.460 1.00 96.62 111 GLU A C 1
ATOM 846 O O . GLU A 1 111 ? 3.244 0.740 -18.275 1.00 96.62 111 GLU A O 1
ATOM 851 N N . MET A 1 112 ? 3.347 0.052 -16.144 1.00 96.56 112 MET A N 1
ATOM 852 C CA . MET A 1 112 ? 3.237 1.364 -15.494 1.00 96.56 112 MET A CA 1
ATOM 853 C C . MET A 1 112 ? 4.536 1.713 -14.746 1.00 96.56 112 MET A C 1
ATOM 855 O O . MET A 1 112 ? 4.627 1.530 -13.523 1.00 96.56 112 MET A O 1
ATOM 859 N N . PRO A 1 113 ? 5.594 2.172 -15.442 1.00 96.12 113 PRO A N 1
ATOM 860 C CA . PRO A 1 113 ? 6.875 2.513 -14.816 1.00 96.12 113 PRO A CA 1
ATOM 861 C C . PRO A 1 113 ? 6.776 3.653 -13.785 1.00 96.12 113 PRO A C 1
ATOM 863 O O . PRO A 1 113 ? 7.588 3.716 -12.859 1.00 96.12 113 PRO A O 1
ATOM 866 N N . GLU A 1 114 ? 5.786 4.536 -13.914 1.00 96.19 114 GLU A N 1
ATOM 867 C CA . GLU A 1 114 ? 5.507 5.657 -13.014 1.00 96.19 114 GLU A CA 1
ATOM 868 C C . GLU A 1 114 ? 5.301 5.221 -11.561 1.00 96.19 114 GLU A C 1
ATOM 870 O O . GLU A 1 114 ? 5.797 5.893 -10.660 1.00 96.19 114 GLU A O 1
ATOM 875 N N . ILE A 1 115 ? 4.705 4.047 -11.322 1.00 96.50 115 ILE A N 1
ATOM 876 C CA . ILE A 1 115 ? 4.489 3.511 -9.972 1.00 96.50 115 ILE A CA 1
ATOM 877 C C . ILE A 1 115 ? 5.822 3.377 -9.219 1.00 96.50 115 ILE A C 1
ATOM 879 O O . ILE A 1 115 ? 5.943 3.749 -8.048 1.00 96.50 115 ILE A O 1
ATOM 883 N N . LEU A 1 116 ? 6.844 2.842 -9.894 1.00 97.44 116 LEU A N 1
ATOM 884 C CA . LEU A 1 116 ? 8.170 2.677 -9.305 1.00 97.44 116 LEU A CA 1
ATOM 885 C C . LEU A 1 116 ? 8.909 4.016 -9.212 1.00 97.44 116 LEU A C 1
ATOM 887 O O . LEU A 1 116 ? 9.561 4.284 -8.202 1.00 97.44 116 LEU A O 1
ATOM 891 N N . ASN A 1 117 ? 8.803 4.854 -10.246 1.00 97.31 117 ASN A N 1
ATOM 892 C CA . ASN A 1 117 ? 9.468 6.156 -10.287 1.00 97.31 117 ASN A CA 1
ATOM 893 C C . ASN A 1 117 ? 8.992 7.071 -9.150 1.00 97.31 117 ASN A C 1
ATOM 895 O O . ASN A 1 117 ? 9.817 7.678 -8.463 1.00 97.31 117 ASN A O 1
ATOM 899 N N . ASP A 1 118 ? 7.683 7.125 -8.910 1.00 96.94 118 ASP A N 1
ATOM 900 C CA . ASP A 1 118 ? 7.090 7.952 -7.862 1.00 96.94 118 ASP A CA 1
ATOM 901 C C . ASP A 1 118 ? 7.457 7.446 -6.469 1.00 96.94 118 ASP A C 1
ATOM 903 O O . ASP A 1 118 ? 7.811 8.244 -5.595 1.00 96.94 118 ASP A O 1
ATOM 907 N N . LEU A 1 119 ? 7.468 6.123 -6.268 1.00 96.81 119 LEU A N 1
ATOM 908 C CA . LEU A 1 119 ? 7.953 5.533 -5.023 1.00 96.81 119 LEU A CA 1
ATOM 909 C C . LEU A 1 119 ? 9.414 5.923 -4.754 1.00 96.81 119 LEU A C 1
ATOM 911 O O . LEU A 1 119 ? 9.743 6.354 -3.649 1.00 96.81 119 LEU A O 1
ATOM 915 N N . GLU A 1 120 ? 10.306 5.801 -5.740 1.00 97.06 120 GLU A N 1
ATOM 916 C CA . GLU A 1 120 ? 11.710 6.190 -5.556 1.00 97.06 120 GLU A CA 1
ATOM 917 C C . GLU A 1 120 ? 11.864 7.696 -5.313 1.00 97.06 120 GLU A C 1
ATOM 919 O O . GLU A 1 120 ? 12.683 8.102 -4.482 1.00 97.06 120 GLU A O 1
ATOM 924 N N . ALA A 1 121 ? 11.052 8.531 -5.967 1.00 96.31 121 ALA A N 1
ATOM 925 C CA . ALA A 1 121 ? 11.031 9.968 -5.724 1.00 96.31 121 ALA A CA 1
ATOM 926 C C . ALA A 1 121 ? 10.626 10.291 -4.275 1.00 96.31 121 ALA A C 1
ATOM 928 O O . ALA A 1 121 ? 11.304 11.086 -3.616 1.00 96.31 121 ALA A O 1
ATOM 929 N N . ILE A 1 122 ? 9.581 9.640 -3.752 1.00 94.62 122 ILE A N 1
ATOM 930 C CA . ILE A 1 122 ? 9.161 9.747 -2.346 1.00 94.62 122 ILE A CA 1
ATOM 931 C C . ILE A 1 122 ? 10.310 9.343 -1.410 1.00 94.62 122 ILE A C 1
ATOM 933 O O . ILE A 1 122 ? 10.703 10.107 -0.522 1.00 94.62 122 ILE A O 1
ATOM 937 N N . LEU A 1 123 ? 10.913 8.173 -1.637 1.00 93.62 123 LEU A N 1
ATOM 938 C CA . LEU A 1 123 ? 12.002 7.657 -0.802 1.00 93.62 123 LEU A CA 1
ATOM 939 C C . LEU A 1 123 ? 13.235 8.575 -0.826 1.00 93.62 123 LEU A C 1
ATOM 941 O O . LEU A 1 123 ? 13.898 8.763 0.199 1.00 93.62 123 LEU A O 1
ATOM 945 N N . ALA A 1 124 ? 13.547 9.183 -1.972 1.00 93.56 124 ALA A N 1
ATOM 946 C CA . ALA A 1 124 ? 14.632 10.149 -2.098 1.00 93.56 124 ALA A CA 1
ATOM 947 C C . ALA A 1 124 ? 14.354 11.448 -1.322 1.00 93.56 124 ALA A C 1
ATOM 949 O O . ALA A 1 124 ? 15.271 11.973 -0.682 1.00 93.56 124 ALA A O 1
ATOM 950 N N . ARG A 1 125 ? 13.110 11.954 -1.335 1.00 91.75 125 ARG A N 1
ATOM 951 C CA . ARG A 1 125 ? 12.701 13.126 -0.535 1.00 91.75 125 ARG A CA 1
ATOM 952 C C . ARG A 1 125 ? 12.841 12.854 0.964 1.00 91.75 125 ARG A C 1
ATOM 954 O O . ARG A 1 125 ? 13.441 13.660 1.674 1.00 91.75 125 ARG A O 1
ATOM 961 N N . MET A 1 126 ? 12.387 11.691 1.428 1.00 84.94 126 MET A N 1
ATOM 962 C CA . MET A 1 126 ? 12.461 11.302 2.843 1.00 84.94 126 MET A CA 1
ATOM 963 C C . MET A 1 126 ? 13.900 11.170 3.354 1.00 84.94 126 MET A C 1
ATOM 965 O O . MET A 1 126 ? 14.226 11.678 4.424 1.00 84.94 126 MET A O 1
ATOM 969 N N . ARG A 1 127 ? 14.816 10.609 2.553 1.00 82.88 127 ARG A N 1
ATOM 970 C CA . ARG A 1 127 ? 16.247 10.535 2.916 1.00 82.88 127 ARG A CA 1
ATOM 971 C C . ARG A 1 127 ? 16.912 11.904 3.072 1.00 82.88 127 ARG A C 1
ATOM 973 O O . ARG A 1 127 ? 17.882 12.009 3.820 1.00 82.88 127 ARG A O 1
ATOM 980 N N . LYS A 1 128 ? 16.444 12.929 2.349 1.00 78.56 128 LYS A N 1
ATOM 981 C CA . LYS A 1 128 ? 16.938 14.308 2.502 1.00 78.56 128 LYS A CA 1
ATOM 982 C C . LYS A 1 128 ? 16.429 14.930 3.803 1.00 78.56 128 LYS A C 1
ATOM 984 O O . LYS A 1 128 ? 17.224 15.537 4.508 1.00 78.56 128 LYS A O 1
ATOM 989 N N . LYS A 1 129 ? 15.157 14.700 4.149 1.00 74.31 129 LYS A N 1
ATOM 990 C CA . LYS A 1 129 ? 14.532 15.172 5.397 1.00 74.31 129 LYS A CA 1
ATOM 991 C C . LYS A 1 129 ? 15.232 14.619 6.645 1.00 74.31 129 LYS A C 1
ATO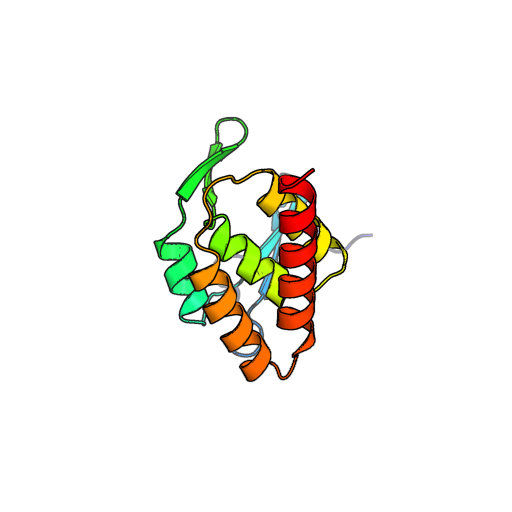M 993 O O . LYS A 1 129 ? 15.441 15.363 7.585 1.00 74.31 129 LYS A O 1
ATOM 998 N N . SER A 1 130 ? 15.669 13.356 6.640 1.00 64.44 130 SER A N 1
ATOM 999 C CA . SER A 1 130 ? 16.396 12.762 7.781 1.00 64.44 130 SER A CA 1
ATOM 1000 C C . SER A 1 130 ? 17.851 13.233 7.949 1.00 64.44 130 SER A C 1
ATOM 1002 O O . SER A 1 130 ? 18.494 12.853 8.923 1.00 64.44 130 SER A O 1
ATOM 1004 N N . LYS A 1 131 ? 18.412 13.978 6.985 1.00 58.41 131 LYS A N 1
ATOM 1005 C CA . LYS A 1 131 ? 19.794 14.499 7.029 1.00 58.41 131 LYS A CA 1
ATOM 1006 C C . LYS A 1 131 ? 19.880 15.969 7.455 1.00 58.41 131 LYS A C 1
ATOM 1008 O O . LYS A 1 131 ? 20.986 16.506 7.483 1.00 58.41 131 LYS A O 1
ATOM 1013 N N . GLN A 1 132 ? 18.744 16.603 7.720 1.00 47.59 132 GLN A N 1
ATOM 1014 C CA . GLN A 1 132 ? 18.609 18.024 8.025 1.00 47.59 132 GLN A CA 1
ATOM 1015 C C . GLN A 1 132 ? 18.115 18.195 9.456 1.00 47.59 132 GLN A C 1
ATOM 1017 O O . GLN A 1 132 ? 18.582 19.155 10.102 1.00 47.59 132 GLN A O 1
#

Sequence (132 aa):
MPGSGTFPEAGTPLPSPERRELLVRHKSSGIDADIIFGALAFEEESIGRAMPLDVGGIRLQCPTPEDLIVMKAVAHRPRDLADIESILDAQLKLNLTRVRRLVRGFSIALEMPEILNDLEAILARMRKKSKQ

Foldseek 3Di:
DDDDDDFDDPPRDDDDPVDQWDWGADVVVRDIDIGGHDDDPLVVVQQVQFDWDDDPNDTDGHGDLLSLLLVLLLVPDPVSLVVNLVSVVVDPDDPVVVSLVSQVVSCVVVVNCVSNVSVVVSVVVVVVVVVD

Secondary structure (DSSP, 8-state):
---------TTPPPPPTT--EEEEE-TTT--EEEEE---SHHHHHHHHT-EEEEETTEEEEE--HHHHHHHHHHH--HHHHHHHHHHHHH-S---HHHHHHHHHHHHHHTT-HHHHHHHHHHHHHHHHHTT-

Radius of gyration: 17.94 Å; chains: 1; bounding box: 58×36×39 Å

pLDDT: mean 85.56, std 17.6, range [35.19, 97.81]